Protein AF-A0A316DR31-F1 (afdb_monomer_lite)

Structure (mmCIF, N/CA/C/O backbone):
data_AF-A0A316DR31-F1
#
_entry.id   AF-A0A316DR31-F1
#
loop_
_atom_site.group_PDB
_atom_site.id
_atom_site.type_symbol
_atom_site.label_atom_id
_atom_site.label_alt_id
_atom_site.label_comp_id
_atom_site.label_asym_id
_atom_site.label_entity_id
_atom_site.label_seq_id
_atom_site.pdbx_PDB_ins_code
_atom_site.Cartn_x
_atom_site.Cartn_y
_atom_site.Cartn_z
_atom_site.occupancy
_atom_site.B_iso_or_equiv
_atom_site.auth_seq_id
_atom_site.auth_comp_id
_atom_site.auth_asym_id
_atom_site.auth_atom_id
_atom_site.pdbx_PDB_model_num
ATOM 1 N N . MET A 1 1 ? 18.736 9.310 11.723 1.00 41.53 1 MET A N 1
ATOM 2 C CA . MET A 1 1 ? 18.562 9.570 10.280 1.00 41.53 1 MET A CA 1
ATOM 3 C C . MET A 1 1 ? 18.571 8.224 9.590 1.00 41.53 1 MET A C 1
ATOM 5 O O . MET A 1 1 ? 19.600 7.569 9.623 1.00 41.53 1 MET A O 1
ATOM 9 N N . THR A 1 2 ? 17.433 7.753 9.085 1.00 51.12 2 THR A N 1
ATOM 10 C CA . THR A 1 2 ? 17.398 6.554 8.239 1.00 51.12 2 THR A CA 1
ATOM 11 C C . THR A 1 2 ? 18.052 6.907 6.911 1.00 51.12 2 THR A C 1
ATOM 13 O O . THR A 1 2 ? 17.588 7.800 6.207 1.00 51.12 2 THR A O 1
ATOM 16 N N . GLU A 1 3 ? 19.171 6.262 6.611 1.00 54.91 3 GLU A N 1
ATOM 17 C CA . GLU A 1 3 ? 19.869 6.420 5.342 1.00 54.91 3 GLU A CA 1
ATOM 18 C C . GLU A 1 3 ? 19.034 5.736 4.254 1.00 54.91 3 GLU A C 1
ATOM 20 O O . GLU A 1 3 ? 18.940 4.510 4.184 1.00 54.91 3 GLU A O 1
ATOM 25 N N . TYR A 1 4 ? 18.319 6.540 3.468 1.00 61.44 4 TYR A N 1
ATOM 26 C CA . TYR A 1 4 ? 17.550 6.042 2.336 1.00 61.44 4 TYR A CA 1
ATOM 27 C C . TYR A 1 4 ? 18.499 5.807 1.168 1.00 61.44 4 TYR A C 1
ATOM 29 O O . TYR A 1 4 ? 19.100 6.738 0.629 1.00 61.44 4 TYR A O 1
ATOM 37 N N . TRP A 1 5 ? 18.613 4.550 0.757 1.00 74.69 5 TRP A N 1
ATOM 38 C CA . TRP A 1 5 ? 19.383 4.181 -0.419 1.00 74.69 5 TRP A CA 1
ATOM 39 C C . TRP A 1 5 ? 18.539 4.493 -1.651 1.00 74.69 5 TRP A C 1
ATOM 41 O O . TRP A 1 5 ? 17.505 3.864 -1.881 1.00 74.69 5 TRP A O 1
ATOM 51 N N . LYS A 1 6 ? 18.961 5.465 -2.463 1.00 85.25 6 LYS A N 1
ATOM 52 C CA . LYS A 1 6 ? 18.296 5.730 -3.742 1.00 85.25 6 LYS A CA 1
ATOM 53 C C . LYS A 1 6 ? 18.582 4.586 -4.704 1.00 85.25 6 LYS A C 1
ATOM 55 O O . LYS A 1 6 ? 19.728 4.374 -5.104 1.00 85.25 6 LYS A O 1
ATOM 60 N N . LYS A 1 7 ? 17.534 3.870 -5.100 1.00 91.69 7 LYS A N 1
ATOM 61 C CA . LYS A 1 7 ? 17.601 2.833 -6.131 1.00 91.69 7 LYS A CA 1
ATOM 62 C C . LYS A 1 7 ? 16.992 3.344 -7.430 1.00 91.69 7 LYS A C 1
ATOM 64 O O . LYS A 1 7 ? 16.155 4.243 -7.436 1.00 91.69 7 LYS A O 1
ATOM 69 N N . GLN A 1 8 ? 17.465 2.795 -8.538 1.00 93.38 8 GLN A N 1
ATOM 70 C CA . GLN A 1 8 ? 17.044 3.108 -9.895 1.00 93.38 8 GLN A CA 1
ATOM 71 C C . GLN A 1 8 ? 16.274 1.931 -10.481 1.00 93.38 8 GLN A C 1
ATOM 73 O O . GLN A 1 8 ? 16.556 0.764 -10.190 1.00 93.38 8 GLN A O 1
ATOM 78 N N . TRP A 1 9 ? 15.339 2.242 -11.365 1.00 95.31 9 TRP A N 1
ATOM 79 C CA . TRP A 1 9 ? 14.642 1.262 -12.178 1.00 95.31 9 TRP A CA 1
ATOM 80 C C . TRP A 1 9 ? 14.614 1.695 -13.637 1.00 95.31 9 TRP A C 1
ATOM 82 O O . TRP A 1 9 ? 14.655 2.880 -13.976 1.00 95.31 9 TRP A O 1
ATOM 92 N N . VAL A 1 10 ? 14.529 0.692 -14.499 1.00 95.94 10 VAL A N 1
ATOM 93 C CA . VAL A 1 10 ? 14.375 0.826 -15.941 1.00 95.94 10 VAL A CA 1
ATOM 94 C C . VAL A 1 10 ? 13.238 -0.083 -16.370 1.00 95.94 10 VAL A C 1
ATOM 96 O O . VAL A 1 10 ? 13.186 -1.258 -15.998 1.00 95.94 10 VAL A O 1
ATOM 99 N N . LYS A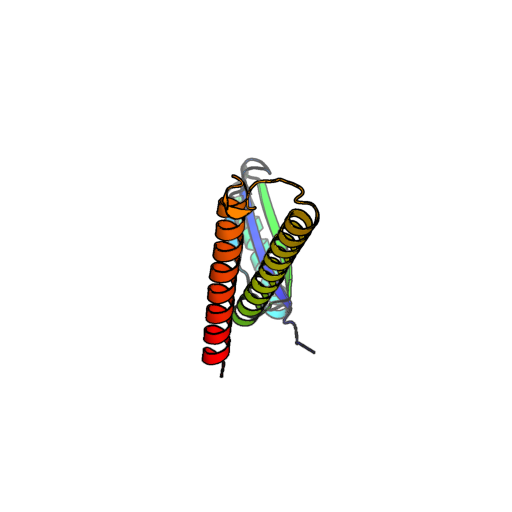 1 11 ? 12.332 0.458 -17.176 1.00 95.81 11 LYS A N 1
ATOM 100 C CA . LYS A 1 11 ? 11.198 -0.259 -17.740 1.00 95.81 11 LYS A CA 1
ATOM 101 C C . LYS A 1 11 ? 11.091 0.067 -19.221 1.00 95.81 11 LYS A C 1
ATOM 103 O O . LYS A 1 11 ? 11.050 1.234 -19.593 1.00 95.81 11 LYS A O 1
ATOM 108 N N . ILE A 1 12 ? 11.023 -0.968 -20.047 1.00 94.62 12 ILE A N 1
ATOM 109 C CA . ILE A 1 12 ? 10.751 -0.854 -21.477 1.00 94.62 12 ILE A CA 1
ATOM 110 C C . ILE A 1 12 ? 9.384 -1.467 -21.720 1.00 94.62 12 ILE A C 1
ATOM 112 O O . ILE A 1 12 ? 9.144 -2.623 -21.353 1.00 94.62 12 ILE A O 1
ATOM 116 N N . ARG A 1 13 ? 8.483 -0.686 -22.309 1.00 94.00 13 ARG A N 1
ATOM 117 C CA . ARG A 1 13 ? 7.151 -1.151 -22.692 1.00 94.00 13 ARG A CA 1
ATOM 118 C C . ARG A 1 13 ? 7.006 -1.112 -24.198 1.00 94.00 13 ARG A C 1
ATOM 120 O O . ARG A 1 13 ? 7.588 -0.252 -24.847 1.00 94.00 13 ARG A O 1
ATOM 127 N N . MET A 1 14 ? 6.220 -2.023 -24.740 1.00 91.88 14 MET A N 1
ATOM 128 C CA . MET A 1 14 ? 5.951 -2.104 -26.165 1.00 91.88 14 MET A CA 1
ATOM 129 C C . MET A 1 14 ? 4.465 -2.334 -26.380 1.00 91.88 14 MET A C 1
ATOM 131 O O . MET A 1 14 ? 3.877 -3.233 -25.790 1.00 91.88 14 MET A O 1
ATOM 135 N N . GLY A 1 15 ? 3.848 -1.529 -27.233 1.00 89.62 15 GLY A N 1
ATOM 136 C CA . GLY A 1 15 ? 2.436 -1.674 -27.568 1.00 89.62 15 GLY A CA 1
ATOM 137 C C . GLY A 1 15 ? 2.145 -1.152 -28.961 1.00 89.62 15 GLY A C 1
ATOM 138 O O . GLY A 1 15 ? 2.894 -0.344 -29.502 1.00 89.62 15 GLY A O 1
ATOM 139 N N . LYS A 1 16 ? 1.042 -1.602 -29.565 1.00 81.56 16 LYS A N 1
ATOM 140 C CA . LYS A 1 16 ? 0.556 -1.008 -30.825 1.00 81.56 16 LYS A CA 1
ATOM 141 C C . LYS A 1 16 ? -0.011 0.397 -30.601 1.00 81.56 16 LYS A C 1
ATOM 143 O O . LYS A 1 16 ? 0.148 1.256 -31.454 1.00 81.56 16 LYS A O 1
ATOM 148 N N . ASN A 1 17 ? -0.606 0.620 -29.426 1.00 74.50 17 ASN A N 1
ATOM 149 C CA . ASN A 1 17 ? -1.141 1.897 -28.957 1.00 74.50 17 ASN A CA 1
ATOM 150 C C . ASN A 1 17 ? -0.586 2.206 -27.556 1.00 74.50 17 ASN A C 1
ATOM 152 O O . ASN A 1 17 ? -0.261 1.281 -26.810 1.00 74.50 17 ASN A O 1
ATOM 156 N N . GLN A 1 18 ? -0.561 3.486 -27.164 1.00 65.81 18 GLN A N 1
ATOM 157 C CA . GLN A 1 18 ? -0.086 3.931 -25.840 1.00 65.81 18 GLN A CA 1
ATOM 158 C C . GLN A 1 18 ? -0.837 3.285 -24.654 1.00 65.81 18 GLN A C 1
ATOM 160 O O . GLN A 1 18 ? -0.294 3.204 -23.557 1.00 65.81 18 GLN A O 1
ATOM 165 N N . SER A 1 19 ? -2.070 2.807 -24.857 1.00 63.84 19 SER A N 1
ATOM 166 C CA . SER A 1 19 ? -2.936 2.270 -23.798 1.00 63.84 19 SER A CA 1
ATOM 167 C C . SER A 1 19 ? -2.765 0.774 -23.501 1.00 63.84 19 SER A C 1
ATOM 169 O O . SER A 1 19 ? -3.157 0.332 -22.425 1.00 63.84 19 SER A O 1
ATOM 171 N N . LEU A 1 20 ? -2.191 -0.012 -24.420 1.00 63.53 20 LEU A N 1
ATOM 172 C CA . LEU A 1 20 ? -2.046 -1.473 -24.300 1.00 63.53 20 LEU A CA 1
ATOM 173 C C . LEU A 1 20 ? -0.584 -1.880 -24.512 1.00 63.53 20 LEU A C 1
ATOM 175 O O . LEU A 1 20 ? -0.263 -2.675 -25.395 1.00 63.53 20 LEU A O 1
ATOM 179 N N . ALA A 1 21 ? 0.309 -1.261 -23.742 1.00 78.69 21 ALA A N 1
ATOM 180 C CA . ALA A 1 21 ? 1.736 -1.535 -23.805 1.00 78.69 21 ALA A CA 1
ATOM 181 C C . ALA A 1 21 ? 2.126 -2.639 -22.809 1.00 78.69 21 ALA A C 1
ATOM 183 O O . ALA A 1 21 ? 1.965 -2.493 -21.596 1.00 78.69 21 ALA A O 1
ATOM 184 N N . GLU A 1 22 ? 2.657 -3.739 -23.334 1.00 86.88 22 GLU A N 1
ATOM 185 C CA . GLU A 1 22 ? 3.220 -4.848 -22.571 1.00 86.88 22 GLU A CA 1
ATOM 186 C C . GLU A 1 22 ? 4.616 -4.489 -22.052 1.00 86.88 22 GLU A C 1
ATOM 188 O O . GLU A 1 22 ? 5.354 -3.725 -22.672 1.00 86.88 22 GLU A O 1
ATOM 193 N N . ILE A 1 23 ? 4.995 -5.024 -20.892 1.00 90.12 23 ILE A N 1
ATOM 194 C CA . ILE A 1 23 ? 6.317 -4.805 -20.303 1.00 90.12 23 ILE A CA 1
ATOM 195 C C . ILE A 1 23 ? 7.280 -5.836 -20.887 1.00 90.12 23 ILE A C 1
ATOM 197 O O . ILE A 1 23 ? 7.245 -6.997 -20.499 1.00 90.12 23 ILE A O 1
ATOM 201 N N . VAL A 1 24 ? 8.163 -5.402 -21.783 1.00 91.75 24 VAL A N 1
ATOM 202 C CA . VAL A 1 24 ? 9.121 -6.295 -22.459 1.00 91.75 24 VAL A CA 1
ATOM 203 C C . VAL A 1 24 ? 10.413 -6.438 -21.660 1.00 91.75 24 VAL A C 1
ATOM 205 O O . VAL A 1 24 ? 11.057 -7.483 -21.670 1.00 91.75 24 VAL A O 1
ATOM 208 N N . TYR A 1 25 ? 10.799 -5.387 -20.935 1.00 93.69 25 TYR A N 1
ATOM 209 C CA . TYR A 1 25 ? 11.962 -5.420 -20.058 1.00 93.69 25 TYR A CA 1
ATOM 210 C C . TYR A 1 25 ? 11.691 -4.631 -18.787 1.00 93.69 25 TYR A C 1
ATOM 212 O O . TYR A 1 25 ? 11.173 -3.512 -18.826 1.00 93.69 25 TYR A O 1
ATOM 220 N N . HIS A 1 26 ? 12.082 -5.195 -17.651 1.00 94.44 26 HIS A N 1
ATOM 221 C CA . HIS A 1 26 ? 12.013 -4.512 -16.373 1.00 94.44 26 HIS A CA 1
ATOM 222 C C . HIS A 1 26 ? 13.193 -4.919 -15.502 1.00 94.44 26 HIS A C 1
ATOM 224 O O . HIS A 1 26 ? 13.440 -6.105 -15.291 1.00 94.44 26 HIS A O 1
ATOM 230 N N . LYS A 1 27 ? 13.908 -3.920 -14.991 1.00 92.69 27 LYS A N 1
ATOM 231 C CA . LYS A 1 27 ? 14.957 -4.104 -13.996 1.00 92.69 27 LYS A CA 1
ATOM 232 C C . LYS A 1 27 ? 14.823 -3.031 -12.926 1.00 92.69 27 LYS A C 1
ATOM 234 O O . LYS A 1 27 ? 14.810 -1.843 -13.241 1.00 92.69 27 LYS A O 1
ATOM 239 N N . ASN A 1 28 ? 14.729 -3.456 -11.677 1.00 92.19 28 ASN A N 1
ATOM 240 C CA . ASN A 1 28 ? 14.579 -2.622 -10.489 1.00 92.19 28 ASN A CA 1
ATOM 241 C C . ASN A 1 28 ? 15.771 -2.804 -9.533 1.00 92.19 28 ASN A C 1
ATOM 243 O O . ASN A 1 28 ? 16.711 -3.539 -9.837 1.00 92.19 28 ASN A O 1
ATOM 247 N N . ASP A 1 29 ? 15.735 -2.085 -8.407 1.00 90.12 29 ASP A N 1
ATOM 248 C CA . ASP A 1 29 ? 16.703 -2.170 -7.303 1.00 90.12 29 ASP A CA 1
ATOM 249 C C . ASP A 1 29 ? 18.173 -1.946 -7.708 1.00 90.12 29 ASP A C 1
ATOM 251 O O . ASP A 1 29 ? 19.104 -2.377 -7.024 1.00 90.12 29 ASP A O 1
ATOM 255 N N . MET A 1 30 ? 18.411 -1.220 -8.804 1.00 93.25 30 MET A N 1
ATOM 256 C CA . MET A 1 30 ? 19.765 -0.899 -9.249 1.00 93.25 30 MET A CA 1
ATOM 257 C C . MET A 1 30 ? 20.355 0.246 -8.437 1.00 93.25 30 MET A C 1
ATOM 259 O O . MET A 1 30 ? 19.670 1.205 -8.089 1.00 93.25 30 MET A O 1
ATOM 263 N N . GLU A 1 31 ? 21.654 0.194 -8.184 1.00 92.12 31 GLU A N 1
ATOM 264 C CA . GLU A 1 31 ? 22.378 1.349 -7.659 1.00 92.12 31 GLU A CA 1
ATOM 265 C C . GLU A 1 31 ? 22.528 2.431 -8.725 1.00 92.12 31 GLU A C 1
ATOM 267 O O . GLU A 1 31 ? 22.566 2.146 -9.928 1.00 92.12 31 GLU A O 1
ATOM 272 N N . PHE A 1 32 ? 22.628 3.684 -8.283 1.00 89.69 32 PHE A N 1
ATOM 273 C CA . PHE A 1 32 ? 22.778 4.819 -9.189 1.00 89.69 32 PHE A CA 1
ATOM 274 C C . PHE A 1 32 ? 24.014 4.681 -10.085 1.00 89.69 32 PHE A C 1
ATOM 276 O O . PHE A 1 32 ? 23.910 4.862 -11.296 1.00 89.69 32 PHE A O 1
ATOM 283 N N . GLU A 1 33 ? 25.154 4.282 -9.519 1.00 91.62 33 GLU A N 1
ATOM 284 C CA . GLU A 1 33 ? 26.402 4.091 -10.266 1.00 91.62 33 GLU A CA 1
ATOM 285 C C . GLU A 1 33 ? 26.277 2.994 -11.326 1.00 91.62 33 GLU A C 1
ATOM 287 O O . GLU A 1 33 ? 26.729 3.153 -12.464 1.00 91.62 33 GLU A O 1
ATOM 292 N N . PHE A 1 34 ? 25.599 1.893 -10.980 1.00 93.50 34 PHE A N 1
ATOM 293 C CA . PHE A 1 34 ? 25.313 0.822 -11.925 1.00 93.50 34 PHE A CA 1
ATOM 294 C C . PHE A 1 34 ? 24.460 1.343 -13.083 1.00 93.50 34 PHE A C 1
ATOM 296 O O . PHE A 1 34 ? 24.814 1.140 -14.246 1.00 93.50 34 PHE A O 1
ATOM 303 N N . TYR A 1 35 ? 23.355 2.028 -12.779 1.00 94.38 35 TYR A N 1
ATOM 304 C CA . TYR A 1 35 ? 22.483 2.590 -13.805 1.00 94.38 35 TYR A CA 1
ATOM 305 C C . TYR A 1 35 ? 23.234 3.578 -14.698 1.00 94.38 35 TYR A C 1
ATOM 307 O O . TYR A 1 35 ? 23.140 3.478 -15.917 1.00 94.38 35 TYR A O 1
ATOM 315 N N . TRP A 1 36 ? 24.014 4.489 -14.116 1.00 92.94 36 TRP A N 1
ATOM 316 C CA . TRP A 1 36 ? 24.772 5.486 -14.864 1.00 92.94 36 TRP A CA 1
ATOM 317 C C . TRP A 1 36 ? 25.737 4.833 -15.861 1.00 92.94 36 TRP A C 1
ATOM 319 O O . TRP A 1 36 ? 25.667 5.112 -17.062 1.00 92.94 36 TRP A O 1
ATOM 329 N N . ARG A 1 37 ? 26.557 3.886 -15.383 1.00 95.88 37 ARG A N 1
ATOM 330 C CA . ARG A 1 37 ? 27.532 3.141 -16.197 1.00 95.88 37 ARG A CA 1
ATOM 331 C C . ARG A 1 37 ? 26.878 2.355 -17.337 1.00 95.88 37 ARG A C 1
ATOM 333 O O . ARG A 1 37 ? 27.447 2.268 -18.422 1.00 95.88 37 ARG A O 1
ATOM 340 N N . TRP A 1 38 ? 25.692 1.794 -17.105 1.00 96.06 38 TRP A N 1
ATOM 341 C CA . TRP A 1 38 ? 24.983 0.933 -18.061 1.00 96.06 38 TRP A CA 1
ATOM 342 C C . TRP A 1 38 ? 23.808 1.623 -18.768 1.00 96.06 38 TRP A C 1
ATOM 344 O O . TRP A 1 38 ? 23.058 0.980 -19.500 1.00 96.06 38 TRP A O 1
ATOM 354 N N . SER A 1 39 ? 23.647 2.936 -18.602 1.00 94.38 39 SER A N 1
ATOM 355 C CA . SER A 1 39 ? 22.523 3.697 -19.165 1.00 94.38 39 SER A CA 1
ATOM 356 C C . SER A 1 39 ? 22.441 3.576 -20.690 1.00 94.38 39 SER A C 1
ATOM 358 O O . SER A 1 39 ? 21.353 3.442 -21.252 1.00 94.38 39 SER A O 1
ATOM 360 N N . TRP A 1 40 ? 23.596 3.550 -21.362 1.00 96.25 40 TRP A N 1
ATOM 361 C CA . TRP A 1 40 ? 23.701 3.351 -22.807 1.00 96.25 40 TRP A CA 1
ATOM 362 C C . TRP A 1 40 ? 23.159 1.984 -23.249 1.00 96.25 40 TRP A C 1
ATOM 364 O O . TRP A 1 40 ? 22.492 1.899 -24.276 1.00 96.25 40 TRP A O 1
ATOM 374 N N . TYR A 1 41 ? 23.385 0.929 -22.460 1.00 96.94 41 TYR A N 1
ATOM 375 C CA . TYR A 1 41 ? 22.949 -0.429 -22.780 1.00 96.94 41 TYR A CA 1
ATOM 376 C C . TYR A 1 41 ? 21.424 -0.540 -22.744 1.00 96.94 41 TYR A C 1
ATOM 378 O O . TYR A 1 41 ? 20.817 -1.137 -23.631 1.00 96.94 41 TYR A O 1
ATOM 386 N N . PHE A 1 42 ? 20.780 0.102 -21.769 1.00 96.06 42 PHE A N 1
ATOM 387 C CA . PHE A 1 42 ? 19.320 0.117 -21.691 1.00 96.06 42 PHE A CA 1
ATOM 388 C C . PHE A 1 42 ? 18.675 0.903 -22.839 1.00 96.06 42 PHE A C 1
ATOM 390 O O . PHE A 1 42 ? 17.661 0.470 -23.387 1.00 96.06 42 PHE A O 1
ATOM 397 N N . LYS A 1 43 ? 19.292 2.018 -23.253 1.00 95.94 43 LYS A N 1
ATOM 398 C CA . LYS A 1 43 ? 18.874 2.762 -24.453 1.00 95.94 43 LYS A CA 1
ATOM 399 C C . LYS A 1 43 ? 19.052 1.927 -25.720 1.00 95.94 43 LYS A C 1
ATOM 401 O O . LYS A 1 43 ? 18.163 1.908 -26.565 1.00 95.94 43 LYS A O 1
ATOM 406 N N . TYR A 1 44 ? 20.168 1.206 -25.827 1.00 97.25 44 TYR A N 1
ATOM 407 C CA . TYR A 1 44 ? 20.417 0.270 -26.920 1.00 97.25 44 TYR A CA 1
ATOM 408 C C . TYR A 1 44 ? 19.348 -0.828 -26.981 1.00 97.25 44 TYR A C 1
ATOM 410 O O . TYR A 1 44 ? 18.809 -1.079 -28.054 1.00 97.25 44 TYR A O 1
ATOM 418 N N . LEU A 1 45 ? 18.980 -1.431 -25.845 1.00 96.00 45 LEU A N 1
ATOM 419 C CA . LEU A 1 45 ? 17.902 -2.424 -25.792 1.00 96.00 45 LEU A CA 1
ATOM 420 C C . LEU A 1 45 ? 16.569 -1.850 -26.281 1.00 96.00 45 LEU A C 1
ATOM 422 O O . LEU A 1 45 ? 15.907 -2.479 -27.102 1.00 96.00 45 LEU A O 1
ATOM 426 N N . ALA A 1 46 ? 16.189 -0.651 -25.830 1.00 95.19 46 ALA A N 1
ATOM 427 C CA . ALA A 1 46 ? 14.960 -0.002 -26.285 1.00 95.19 46 ALA A CA 1
ATOM 428 C C . ALA A 1 46 ? 14.976 0.260 -27.802 1.00 95.19 46 ALA A C 1
ATOM 430 O O . ALA A 1 46 ? 14.005 -0.044 -28.493 1.00 95.19 46 ALA A O 1
ATOM 431 N N . ALA A 1 47 ? 16.098 0.754 -28.334 1.00 96.12 47 ALA A N 1
ATOM 432 C CA . ALA A 1 47 ? 16.266 0.973 -29.768 1.00 96.12 47 ALA A CA 1
ATOM 433 C C . ALA A 1 47 ? 16.207 -0.340 -30.563 1.00 96.12 47 ALA A C 1
ATOM 435 O O . ALA A 1 47 ? 15.562 -0.400 -31.607 1.00 96.12 47 ALA A O 1
ATOM 436 N N . LYS A 1 48 ? 16.820 -1.412 -30.051 1.00 96.31 48 LYS A N 1
ATOM 437 C CA . LYS A 1 48 ? 16.753 -2.743 -30.657 1.00 96.31 48 LYS A CA 1
ATOM 438 C C . LYS A 1 48 ? 15.308 -3.238 -30.750 1.00 96.31 48 LYS A C 1
ATOM 440 O O . LYS A 1 48 ? 14.882 -3.628 -31.833 1.00 96.31 48 LYS A O 1
ATOM 445 N N . PHE A 1 49 ? 14.535 -3.136 -29.665 1.00 94.00 49 PHE A N 1
ATOM 446 C CA . PHE A 1 49 ? 13.114 -3.499 -29.685 1.00 94.00 49 PHE A CA 1
ATOM 447 C C . PHE A 1 49 ? 12.315 -2.675 -30.699 1.00 94.00 49 PHE A C 1
ATOM 449 O O . PHE A 1 49 ? 11.455 -3.228 -31.383 1.00 94.00 49 PHE A O 1
ATOM 456 N N . GLN A 1 50 ? 12.624 -1.383 -30.839 1.00 93.81 50 GLN A N 1
ATOM 457 C CA . GLN A 1 50 ? 11.972 -0.504 -31.812 1.00 93.81 50 GLN A CA 1
ATOM 458 C C . GLN A 1 50 ? 12.286 -0.900 -33.263 1.00 93.81 50 GLN A C 1
ATOM 460 O O . GLN A 1 50 ? 11.407 -0.816 -34.120 1.00 93.81 50 GLN A O 1
ATOM 465 N N . VAL A 1 51 ? 13.515 -1.346 -33.538 1.00 95.19 51 VAL A N 1
ATOM 466 C CA . VAL A 1 51 ? 13.942 -1.817 -34.866 1.00 95.19 51 VAL A CA 1
ATOM 467 C C . VAL A 1 51 ? 13.314 -3.168 -35.211 1.00 95.19 51 VAL A C 1
ATOM 469 O O . VAL A 1 51 ? 12.844 -3.351 -36.330 1.00 95.19 51 VAL A O 1
ATOM 472 N N . GLU A 1 52 ? 13.265 -4.100 -34.259 1.00 94.44 52 GLU A N 1
ATOM 473 C CA . GLU A 1 52 ? 12.637 -5.416 -34.450 1.00 94.44 52 GLU A CA 1
ATOM 474 C C . GLU A 1 52 ? 11.115 -5.308 -34.630 1.00 94.44 52 GLU A C 1
ATOM 476 O O . GLU A 1 52 ? 10.502 -6.124 -35.318 1.00 94.44 52 GLU A O 1
ATOM 481 N N . ASN A 1 53 ? 10.499 -4.275 -34.047 1.00 91.38 53 ASN A N 1
ATOM 482 C CA . ASN A 1 53 ? 9.053 -4.087 -34.022 1.00 91.38 53 ASN A CA 1
ATOM 483 C C . ASN A 1 53 ? 8.650 -2.701 -34.559 1.00 91.38 53 ASN A C 1
ATOM 485 O O . ASN A 1 53 ? 8.067 -1.904 -33.823 1.00 91.38 53 ASN A O 1
ATOM 489 N N . PRO A 1 54 ? 8.860 -2.407 -35.856 1.00 89.69 54 PRO A N 1
ATOM 490 C CA . PRO A 1 54 ? 8.706 -1.056 -36.409 1.00 89.69 54 PRO A CA 1
ATOM 491 C C . PRO A 1 54 ? 7.267 -0.516 -36.372 1.00 89.69 54 PRO A C 1
ATOM 493 O O . PRO A 1 54 ? 7.053 0.686 -36.478 1.00 89.69 54 PRO A O 1
ATOM 496 N N . ARG A 1 55 ? 6.266 -1.395 -36.232 1.00 89.62 55 ARG A N 1
ATOM 497 C CA . ARG A 1 55 ? 4.842 -1.025 -36.109 1.00 89.62 55 ARG A CA 1
ATOM 498 C C . ARG A 1 55 ? 4.383 -0.808 -34.665 1.00 89.62 55 ARG A C 1
ATOM 500 O O . ARG A 1 55 ? 3.216 -0.495 -34.452 1.00 89.62 55 ARG A O 1
ATOM 507 N N . HIS A 1 56 ? 5.256 -1.041 -33.690 1.00 88.81 56 HIS A N 1
ATOM 508 C CA . HIS A 1 56 ? 4.950 -0.879 -32.276 1.00 88.81 56 HIS A CA 1
ATOM 509 C C . HIS A 1 56 ? 5.635 0.378 -31.744 1.00 88.81 56 HIS A C 1
ATOM 511 O O . HIS A 1 56 ? 6.725 0.750 -32.181 1.00 88.81 56 HIS A O 1
ATOM 517 N N . PHE A 1 57 ? 4.983 1.026 -30.787 1.00 90.06 57 PHE A N 1
ATOM 518 C CA . PHE A 1 57 ? 5.567 2.096 -30.000 1.00 90.06 57 PHE A CA 1
ATOM 519 C C . PHE A 1 57 ? 6.339 1.485 -28.832 1.00 90.06 57 PHE A C 1
ATOM 521 O O . PHE A 1 57 ? 5.763 0.736 -28.035 1.00 90.06 57 PHE A O 1
ATOM 528 N N . VAL A 1 58 ? 7.631 1.801 -28.737 1.00 92.12 58 VAL A N 1
ATOM 529 C CA . VAL A 1 58 ? 8.478 1.399 -27.614 1.00 92.12 58 VAL A CA 1
ATOM 530 C C . VAL A 1 58 ? 8.664 2.580 -26.666 1.00 92.12 58 VAL A C 1
ATOM 532 O O . VAL A 1 58 ? 9.242 3.605 -27.020 1.00 92.12 58 VAL A O 1
ATOM 535 N N . GLU A 1 59 ? 8.188 2.425 -25.435 1.00 92.56 59 GLU A N 1
ATOM 536 C CA . GLU A 1 59 ? 8.364 3.394 -24.360 1.00 92.56 59 GLU A CA 1
ATOM 537 C C . GLU A 1 59 ? 9.569 2.999 -23.500 1.00 92.56 59 GLU A C 1
ATOM 539 O O . GLU A 1 59 ? 9.610 1.904 -22.932 1.00 92.56 59 GLU A O 1
ATOM 544 N N . PHE A 1 60 ? 10.535 3.907 -23.369 1.00 94.38 60 PHE A N 1
ATOM 545 C CA . PHE A 1 60 ? 11.654 3.781 -22.440 1.00 94.38 60 PHE A CA 1
ATOM 546 C C . PHE A 1 60 ? 11.414 4.675 -21.222 1.00 94.38 60 PHE A C 1
ATOM 548 O O . PHE A 1 60 ? 11.432 5.900 -21.334 1.00 94.38 60 PHE A O 1
ATOM 555 N N . SER A 1 61 ? 11.216 4.067 -20.055 1.00 94.25 61 SER A N 1
ATOM 556 C CA . SER A 1 61 ? 10.994 4.784 -18.799 1.00 94.25 61 SER A CA 1
ATOM 557 C C . SER A 1 61 ? 12.073 4.428 -17.783 1.00 94.25 61 SER A C 1
ATOM 559 O O . SER A 1 61 ? 12.409 3.258 -17.590 1.00 94.25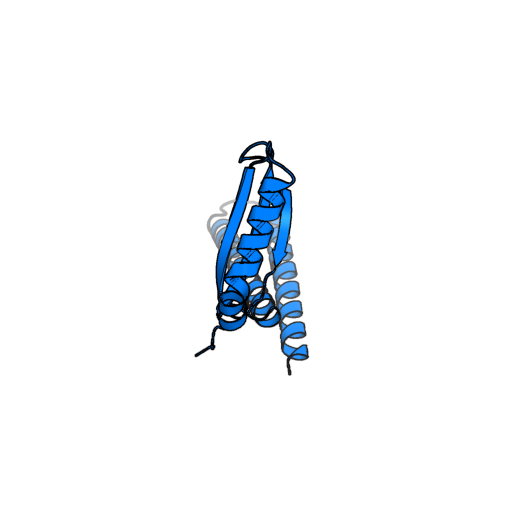 61 SER A O 1
ATOM 561 N N . THR A 1 62 ? 12.577 5.437 -17.081 1.00 94.44 62 THR A N 1
ATOM 562 C CA . THR A 1 62 ? 13.543 5.269 -15.991 1.00 94.44 62 THR A CA 1
ATOM 563 C C . THR A 1 62 ? 13.167 6.162 -14.830 1.00 94.44 62 THR A C 1
ATOM 565 O O . THR A 1 62 ? 12.630 7.249 -15.044 1.00 94.44 62 THR A O 1
ATOM 568 N N . GLY A 1 63 ? 13.507 5.759 -13.616 1.00 93.38 63 GLY A N 1
ATOM 569 C CA . GLY A 1 63 ? 13.294 6.603 -12.453 1.00 93.38 63 GLY A CA 1
ATOM 570 C C . GLY A 1 63 ? 14.041 6.110 -11.232 1.00 93.38 63 GLY A C 1
ATOM 571 O O . GLY A 1 63 ? 14.638 5.034 -11.232 1.00 93.38 63 GLY A O 1
ATOM 572 N N . SER A 1 64 ? 13.965 6.912 -10.177 1.00 92.19 64 SER A N 1
ATOM 573 C CA . SER A 1 64 ? 14.529 6.604 -8.873 1.00 92.19 64 SER A CA 1
ATOM 574 C C . SER A 1 64 ? 13.438 6.471 -7.819 1.00 92.19 64 SER A C 1
ATOM 576 O O . SER A 1 64 ? 12.356 7.043 -7.952 1.00 92.19 64 SER A O 1
ATOM 578 N N . TYR A 1 65 ? 13.715 5.701 -6.775 1.00 89.56 65 TYR A N 1
ATOM 579 C CA . TYR A 1 65 ? 12.911 5.669 -5.559 1.00 89.56 65 TYR A CA 1
ATOM 580 C C . TYR A 1 65 ? 13.810 5.478 -4.348 1.00 89.56 65 TYR A C 1
ATOM 582 O O . TYR A 1 65 ? 14.903 4.910 -4.436 1.00 89.56 65 TYR A O 1
ATOM 590 N N . ASP A 1 66 ? 13.320 5.951 -3.211 1.00 86.81 66 ASP A N 1
ATOM 591 C CA . ASP A 1 66 ? 13.934 5.679 -1.925 1.00 86.81 66 ASP A CA 1
ATOM 592 C C . ASP A 1 66 ? 13.619 4.230 -1.549 1.00 86.81 66 ASP A C 1
ATOM 594 O O . ASP A 1 66 ? 12.460 3.857 -1.337 1.00 86.81 66 ASP A O 1
ATOM 598 N N . TYR A 1 67 ? 14.649 3.386 -1.519 1.00 82.81 67 TYR A N 1
ATOM 599 C CA . TYR A 1 67 ? 14.485 1.997 -1.130 1.00 82.81 67 TYR A CA 1
ATOM 600 C C . TYR A 1 67 ? 14.298 1.917 0.378 1.00 82.81 67 TYR A C 1
ATOM 602 O O . TYR A 1 67 ? 15.180 2.274 1.162 1.00 82.81 67 TYR A O 1
ATOM 610 N N . VAL A 1 68 ? 13.135 1.416 0.773 1.00 80.12 68 VAL A N 1
ATOM 611 C CA . VAL A 1 68 ? 12.859 1.033 2.151 1.00 80.12 68 VAL A CA 1
ATOM 612 C C . VAL A 1 68 ? 12.920 -0.492 2.204 1.00 80.12 68 VAL A C 1
ATOM 614 O O . VAL A 1 68 ? 12.158 -1.125 1.469 1.00 80.12 68 VAL A O 1
ATOM 617 N N . PRO A 1 69 ? 13.786 -1.088 3.043 1.00 79.44 69 PRO A N 1
ATOM 618 C CA . PRO A 1 69 ? 13.811 -2.526 3.279 1.00 79.44 69 PRO A CA 1
ATOM 619 C C . PRO A 1 69 ? 12.407 -3.095 3.506 1.00 79.44 69 PRO A C 1
ATOM 621 O O . PRO A 1 69 ? 11.581 -2.484 4.189 1.00 79.44 69 PRO A O 1
ATOM 624 N N . ASP A 1 70 ? 12.126 -4.256 2.914 1.00 80.25 70 ASP A N 1
ATOM 625 C CA . ASP A 1 70 ? 10.780 -4.841 2.914 1.00 80.25 70 ASP A CA 1
ATOM 626 C C . ASP A 1 70 ? 10.252 -5.081 4.338 1.00 80.25 70 ASP A C 1
ATOM 628 O O . ASP A 1 70 ? 9.083 -4.842 4.624 1.00 80.25 70 ASP A O 1
ATOM 632 N N . ASN A 1 71 ? 11.124 -5.444 5.278 1.00 81.38 71 ASN A N 1
ATOM 633 C CA . ASN A 1 71 ? 10.756 -5.612 6.681 1.00 81.38 71 ASN A CA 1
ATOM 634 C C . ASN A 1 71 ? 10.284 -4.296 7.333 1.00 81.38 71 ASN A C 1
ATOM 636 O O . ASN A 1 71 ? 9.209 -4.258 7.931 1.00 81.38 71 ASN A O 1
ATOM 640 N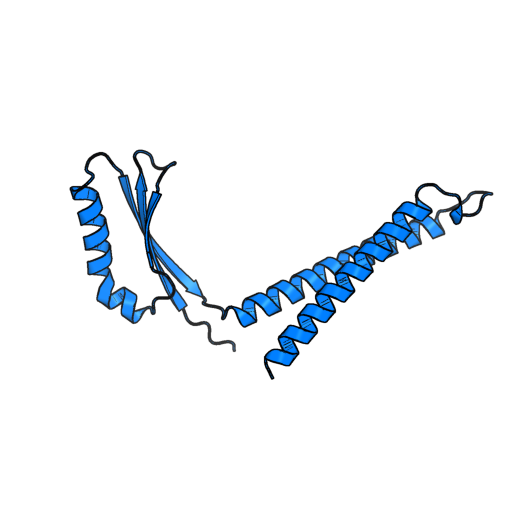 N . LEU A 1 72 ? 10.996 -3.185 7.113 1.00 80.75 72 LEU A N 1
ATOM 641 C CA . LEU A 1 72 ? 10.597 -1.852 7.580 1.00 80.75 72 LEU A CA 1
ATOM 642 C C . LEU A 1 72 ? 9.299 -1.370 6.915 1.00 80.75 72 LEU A C 1
ATOM 644 O O . LEU A 1 72 ? 8.475 -0.706 7.547 1.00 80.75 72 LEU A O 1
ATOM 648 N N . GLN A 1 73 ? 9.075 -1.717 5.644 1.00 83.69 73 GLN A N 1
ATOM 649 C CA . GLN A 1 73 ? 7.797 -1.431 4.990 1.00 83.69 73 GLN A CA 1
ATOM 650 C C . GLN A 1 73 ? 6.655 -2.244 5.599 1.00 83.69 73 GLN A C 1
ATOM 652 O O . GLN A 1 73 ? 5.577 -1.697 5.836 1.00 83.69 73 GLN A O 1
ATOM 657 N N . ARG A 1 74 ? 6.868 -3.538 5.851 1.00 85.44 74 ARG A N 1
ATOM 658 C CA . ARG A 1 74 ? 5.866 -4.434 6.444 1.00 85.44 74 ARG A CA 1
ATOM 659 C C . ARG A 1 74 ? 5.479 -3.984 7.848 1.00 85.44 74 ARG A C 1
ATOM 661 O O . ARG A 1 74 ? 4.285 -3.869 8.129 1.00 85.44 74 ARG A O 1
ATOM 668 N N . THR A 1 75 ? 6.456 -3.665 8.694 1.00 88.31 75 THR A N 1
ATOM 669 C CA . THR A 1 75 ? 6.211 -3.171 10.058 1.00 88.31 75 THR A CA 1
ATOM 670 C C . THR A 1 75 ? 5.463 -1.842 10.036 1.00 88.31 75 THR A C 1
ATOM 672 O O . THR A 1 75 ? 4.457 -1.696 10.734 1.00 88.31 75 THR A O 1
ATOM 675 N N . LYS A 1 76 ? 5.863 -0.901 9.167 1.00 89.12 76 LYS A N 1
ATOM 676 C CA . LYS A 1 76 ? 5.144 0.366 8.977 1.00 89.12 76 LYS A CA 1
ATOM 677 C C . LYS A 1 76 ? 3.698 0.145 8.525 1.00 89.12 76 LYS A C 1
ATOM 679 O O . LYS A 1 76 ? 2.784 0.665 9.156 1.00 89.12 76 LYS A O 1
ATOM 684 N N . ARG A 1 77 ? 3.469 -0.670 7.489 1.00 90.69 77 ARG A N 1
ATOM 685 C CA . ARG A 1 77 ? 2.117 -0.972 6.979 1.00 90.69 77 ARG A CA 1
ATOM 686 C C . ARG A 1 77 ? 1.227 -1.591 8.054 1.00 90.69 77 ARG A C 1
ATOM 688 O O . ARG A 1 77 ? 0.055 -1.239 8.148 1.00 90.69 77 ARG A O 1
ATOM 695 N N . LEU A 1 78 ? 1.759 -2.505 8.865 1.00 92.00 78 LEU A N 1
ATOM 696 C CA . LEU A 1 78 ? 1.006 -3.090 9.975 1.00 92.00 78 LEU A CA 1
ATOM 697 C C . LEU A 1 78 ? 0.681 -2.063 11.052 1.00 92.00 78 LEU A C 1
ATOM 699 O O . LEU A 1 78 ? -0.462 -2.000 11.497 1.00 92.00 78 LEU A O 1
ATOM 703 N N . LYS A 1 79 ? 1.641 -1.210 11.413 1.00 93.50 79 LYS A N 1
ATOM 704 C CA . LYS A 1 79 ? 1.413 -0.113 12.355 1.00 93.50 79 LYS A CA 1
ATOM 705 C C . LYS A 1 79 ? 0.313 0.832 11.864 1.00 93.50 79 LYS A C 1
ATOM 707 O O . LYS A 1 79 ? -0.595 1.151 12.628 1.00 93.50 79 LYS A O 1
ATOM 712 N N . ASP A 1 80 ? 0.336 1.207 10.588 1.00 93.88 80 ASP A N 1
ATOM 713 C CA . ASP A 1 80 ? -0.689 2.059 9.976 1.00 93.88 80 ASP A CA 1
ATOM 714 C C . ASP A 1 80 ? -2.072 1.379 10.000 1.00 93.88 80 ASP A C 1
ATOM 716 O O . ASP A 1 80 ? -3.076 2.011 10.340 1.00 93.88 80 ASP A O 1
ATOM 720 N N . ARG A 1 81 ? -2.136 0.064 9.733 1.00 94.38 81 ARG A N 1
ATOM 721 C CA . ARG A 1 81 ? -3.377 -0.725 9.853 1.00 94.38 81 ARG A CA 1
ATOM 722 C C . ARG A 1 81 ? -3.905 -0.767 11.286 1.00 94.38 81 ARG A C 1
ATOM 724 O O . ARG A 1 81 ? -5.115 -0.643 11.471 1.00 94.38 81 ARG A O 1
ATOM 731 N N . ILE A 1 82 ? -3.032 -0.918 12.284 1.00 95.44 82 ILE A N 1
ATOM 732 C CA . ILE A 1 82 ? -3.410 -0.893 13.706 1.00 95.44 82 ILE A CA 1
ATOM 733 C C . ILE A 1 82 ? -3.992 0.474 14.071 1.00 95.44 82 ILE A C 1
ATOM 735 O O . ILE A 1 82 ? -5.054 0.536 14.685 1.00 95.44 82 ILE A O 1
ATOM 739 N N . ILE A 1 83 ? -3.344 1.570 13.665 1.00 95.94 83 ILE A N 1
ATOM 740 C CA . ILE A 1 83 ? -3.826 2.937 13.924 1.00 95.94 83 ILE A CA 1
ATOM 741 C C . ILE A 1 83 ? -5.209 3.145 13.299 1.00 95.94 83 ILE A C 1
ATOM 743 O O . ILE A 1 83 ? -6.134 3.588 13.982 1.00 95.94 83 ILE A O 1
ATOM 747 N N . ALA A 1 84 ? -5.377 2.773 12.028 1.00 95.44 84 ALA A N 1
ATOM 748 C CA . ALA A 1 84 ? -6.660 2.877 11.341 1.00 95.44 84 ALA A CA 1
ATOM 749 C C . ALA A 1 84 ? -7.748 2.043 12.038 1.00 95.44 84 ALA A C 1
ATOM 751 O O . ALA A 1 84 ? -8.876 2.504 12.215 1.00 95.44 84 ALA A O 1
ATOM 752 N N . ARG A 1 85 ? -7.412 0.827 12.489 1.00 95.94 85 ARG A N 1
ATOM 753 C CA . ARG A 1 85 ? -8.359 -0.037 13.200 1.00 95.94 85 ARG A CA 1
ATOM 754 C C . ARG A 1 85 ? -8.742 0.531 14.567 1.00 95.94 85 ARG A C 1
ATOM 756 O O . ARG A 1 85 ? -9.927 0.547 14.888 1.00 95.94 85 ARG A O 1
ATOM 763 N N . LYS A 1 86 ? -7.779 1.071 15.322 1.00 95.62 86 LYS A N 1
ATOM 764 C CA . LYS A 1 86 ? -8.014 1.795 16.585 1.00 95.62 86 LYS A CA 1
ATOM 765 C C . LYS A 1 86 ? -8.961 2.973 16.387 1.00 95.62 86 LYS A C 1
ATOM 767 O O . LYS A 1 86 ? -9.892 3.137 17.168 1.00 95.62 86 LYS A O 1
ATOM 772 N N . ALA A 1 87 ? -8.776 3.747 15.319 1.00 95.81 87 ALA A N 1
ATOM 773 C CA . ALA A 1 87 ? -9.672 4.852 14.991 1.00 95.81 87 ALA A CA 1
ATOM 774 C C . ALA A 1 87 ? -11.117 4.374 14.753 1.00 95.81 87 ALA A C 1
ATOM 776 O O . ALA A 1 87 ? -12.049 4.970 15.291 1.00 95.81 87 ALA A O 1
ATOM 777 N N . LEU A 1 88 ? -11.306 3.265 14.026 1.00 95.00 88 LEU A N 1
ATOM 778 C CA . LEU A 1 88 ? -12.631 2.672 13.800 1.00 95.00 88 LEU A CA 1
ATOM 779 C C . LEU A 1 88 ? -13.281 2.153 15.089 1.00 95.00 88 LEU A C 1
ATOM 781 O O . LEU A 1 88 ? -14.481 2.347 15.279 1.00 95.00 88 LEU A O 1
ATOM 785 N N . VAL A 1 89 ? -12.510 1.518 15.978 1.00 94.81 89 VAL A N 1
ATOM 786 C CA . VAL A 1 89 ? -12.996 1.083 17.300 1.00 94.81 89 VAL A CA 1
ATOM 787 C C . VAL A 1 89 ? -13.470 2.287 18.110 1.00 94.81 89 VAL A C 1
ATOM 789 O O . VAL A 1 89 ? -14.591 2.287 18.616 1.00 94.81 89 VAL A O 1
ATOM 792 N N . THR A 1 90 ? -12.660 3.345 18.182 1.00 95.94 90 THR A N 1
ATOM 793 C CA . THR A 1 90 ? -13.019 4.580 18.889 1.00 95.94 90 THR A CA 1
ATOM 794 C C . THR A 1 90 ? -14.269 5.224 18.296 1.00 95.94 90 THR A C 1
ATOM 796 O O . THR A 1 90 ? -15.170 5.603 19.039 1.00 95.94 90 THR A O 1
ATOM 799 N N . GLN A 1 91 ? -14.375 5.303 16.968 1.00 95.06 91 GLN A N 1
ATOM 800 C CA . GLN A 1 91 ? -15.557 5.840 16.297 1.00 95.06 91 GLN A CA 1
ATOM 801 C C . GLN A 1 91 ? -16.818 5.034 16.638 1.00 95.06 91 GLN A C 1
ATOM 803 O O . GLN A 1 91 ? -17.832 5.624 17.008 1.00 95.06 91 GLN A O 1
ATOM 808 N N .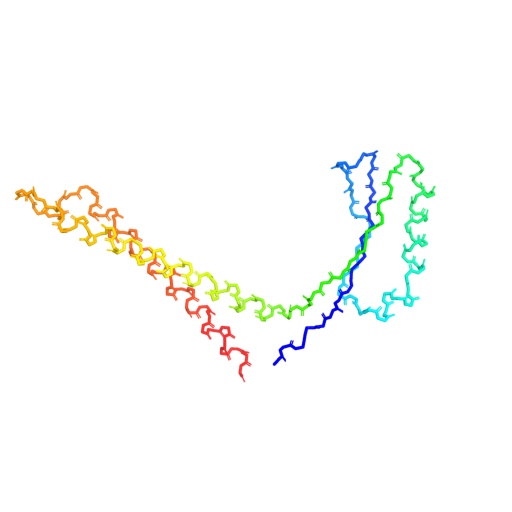 ALA A 1 92 ? -16.751 3.702 16.556 1.00 93.25 92 ALA A N 1
ATOM 809 C CA . ALA A 1 92 ? -17.874 2.825 16.879 1.00 93.25 92 ALA A CA 1
ATOM 810 C C . ALA A 1 92 ? -18.289 2.945 18.355 1.00 93.25 92 ALA A C 1
ATOM 812 O O . ALA A 1 92 ? -19.479 3.024 18.655 1.00 93.25 92 ALA A O 1
ATOM 813 N N . ASN A 1 93 ? -17.321 3.028 19.271 1.00 94.38 93 ASN A N 1
ATOM 814 C CA . ASN A 1 93 ? -17.581 3.228 20.697 1.00 94.38 93 ASN A CA 1
ATOM 815 C C . ASN A 1 93 ? -18.208 4.595 20.985 1.00 94.38 93 ASN A C 1
ATOM 817 O O . ASN A 1 93 ? -19.138 4.681 21.784 1.00 94.38 93 ASN A O 1
ATOM 821 N N . ASN A 1 94 ? -17.750 5.658 20.322 1.00 94.38 94 ASN A N 1
ATOM 822 C CA . ASN A 1 94 ? -18.321 6.994 20.486 1.00 94.38 94 ASN A CA 1
ATOM 823 C C . ASN A 1 94 ? -19.772 7.037 19.995 1.00 94.38 94 ASN A C 1
ATOM 825 O O . ASN A 1 94 ? -20.645 7.491 20.731 1.00 94.38 94 ASN A O 1
ATOM 829 N N . GLN A 1 95 ? -20.040 6.488 18.806 1.00 91.12 95 GLN A N 1
ATOM 830 C CA . GLN A 1 95 ? -21.398 6.361 18.263 1.00 91.12 95 GLN A CA 1
ATOM 831 C C . GLN A 1 95 ? -22.302 5.541 19.187 1.00 91.12 95 GLN A C 1
ATOM 833 O O . GLN A 1 95 ? -23.454 5.902 19.420 1.00 91.12 95 GLN A O 1
ATOM 838 N N . TRP A 1 96 ? -21.774 4.448 19.742 1.00 91.62 96 TRP A N 1
ATOM 839 C CA . TRP A 1 96 ? -22.505 3.621 20.692 1.00 91.62 96 TRP A CA 1
ATOM 840 C C . TRP A 1 96 ? -22.823 4.372 21.987 1.00 91.62 96 TRP A C 1
ATOM 842 O O . TRP A 1 96 ? -23.960 4.358 22.448 1.00 91.62 96 TRP A O 1
ATOM 852 N N . THR A 1 97 ? -21.843 5.084 22.538 1.00 92.44 97 THR A N 1
ATOM 853 C CA . THR A 1 97 ? -22.001 5.877 23.764 1.00 92.44 97 THR A CA 1
ATOM 854 C C . THR A 1 97 ? -23.017 7.004 23.573 1.00 92.44 97 THR A C 1
ATOM 856 O O . THR A 1 97 ? -23.826 7.273 24.456 1.00 92.44 97 THR A O 1
ATOM 859 N N . GLU A 1 98 ? -23.000 7.667 22.418 1.00 92.31 98 GLU A N 1
ATOM 860 C CA . GLU A 1 98 ? -23.980 8.693 22.062 1.00 92.31 98 GLU A CA 1
ATOM 861 C C . GLU A 1 98 ? -25.389 8.106 21.921 1.00 92.31 98 GLU A C 1
ATOM 863 O O . GLU A 1 98 ? -26.341 8.646 22.483 1.00 92.31 98 GLU A O 1
ATOM 868 N N . PHE A 1 99 ? -25.521 6.958 21.250 1.00 89.69 99 PHE A N 1
ATOM 869 C CA . PHE A 1 99 ? -26.791 6.243 21.157 1.00 89.69 99 PHE A CA 1
ATOM 870 C C . PHE A 1 99 ? -27.333 5.863 22.540 1.00 89.69 99 PHE A C 1
ATOM 872 O O . PHE A 1 99 ? -28.505 6.100 22.812 1.00 89.69 99 PHE A O 1
ATOM 879 N N . GLN A 1 100 ? -26.482 5.345 23.433 1.00 89.50 100 GLN A N 1
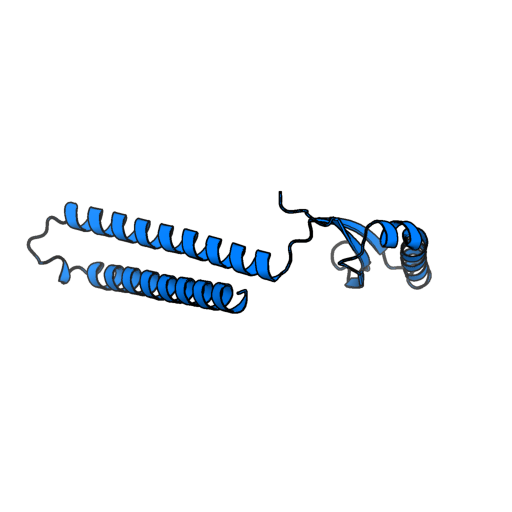ATOM 880 C CA . GLN A 1 100 ? -26.856 5.020 24.812 1.00 89.50 100 GLN A CA 1
ATOM 881 C C . GLN A 1 100 ? -27.345 6.248 25.589 1.00 89.50 100 GLN A C 1
ATOM 883 O O . GLN A 1 100 ? -28.337 6.153 26.304 1.00 89.50 100 GLN A O 1
ATOM 888 N N . LYS A 1 101 ? -26.676 7.398 25.439 1.00 90.88 101 LYS A N 1
ATOM 889 C CA . LYS A 1 101 ? -27.064 8.653 26.105 1.00 90.88 101 LYS A CA 1
ATOM 890 C C . LYS A 1 101 ? -28.402 9.198 25.609 1.00 90.88 101 LYS A C 1
ATOM 892 O O . LYS A 1 101 ? -29.173 9.720 26.403 1.00 90.88 101 LYS A O 1
ATOM 897 N N . ASN A 1 102 ? -28.669 9.073 24.312 1.00 90.75 102 ASN A N 1
ATOM 898 C CA . ASN A 1 102 ? -29.881 9.593 23.676 1.00 90.75 102 ASN A CA 1
ATOM 899 C C . ASN A 1 102 ? -31.054 8.597 23.700 1.00 90.75 102 ASN A C 1
ATOM 901 O O . ASN A 1 102 ? -32.133 8.899 23.187 1.00 90.75 102 ASN A O 1
ATOM 905 N N . TYR A 1 103 ? -30.860 7.402 24.260 1.00 89.06 103 TYR A N 1
ATOM 906 C CA . TYR A 1 103 ? -31.884 6.369 24.292 1.00 89.06 103 TYR A CA 1
ATOM 907 C C . TYR A 1 103 ? -32.947 6.688 25.350 1.00 89.06 103 TYR A C 1
ATOM 909 O O . TYR A 1 103 ? -32.736 6.500 26.545 1.00 89.06 103 TYR A O 1
ATOM 917 N N . ASN A 1 104 ? -34.108 7.157 24.894 1.00 86.31 104 ASN A N 1
ATOM 918 C CA . ASN A 1 104 ? -35.249 7.508 25.737 1.00 86.31 104 ASN A CA 1
ATOM 919 C C . ASN A 1 104 ? -36.470 6.648 25.373 1.00 86.31 104 ASN A C 1
ATOM 921 O O . ASN A 1 104 ? -37.421 7.118 24.751 1.00 86.31 104 ASN A O 1
ATOM 925 N N . SER A 1 105 ? -36.400 5.357 25.688 1.00 87.38 105 SER A N 1
ATOM 926 C CA . SER A 1 105 ? -37.485 4.397 25.472 1.00 87.38 105 SER A CA 1
ATOM 927 C C . SER A 1 105 ? -37.813 3.682 26.776 1.00 87.38 105 SER A C 1
ATOM 929 O O . SER A 1 105 ? -36.939 3.473 27.616 1.00 87.38 105 SER A O 1
ATOM 931 N N . LEU A 1 106 ? -39.076 3.281 26.917 1.00 86.62 106 LEU A N 1
ATOM 932 C CA . LEU A 1 106 ? -39.565 2.499 28.055 1.00 86.62 106 LEU A CA 1
ATOM 933 C C . LEU A 1 106 ? -39.026 1.059 28.054 1.00 86.62 106 LEU A C 1
ATOM 935 O O . LEU A 1 106 ? -39.045 0.399 29.090 1.00 86.62 106 LEU A O 1
ATOM 939 N N . PHE A 1 107 ? -38.546 0.577 26.905 1.00 87.69 107 PHE A N 1
ATOM 940 C CA . PHE A 1 107 ? -37.991 -0.767 26.753 1.00 87.69 107 PHE A CA 1
ATOM 941 C C . PHE A 1 107 ? -36.474 -0.776 26.963 1.00 87.69 107 PHE A C 1
ATOM 943 O O . PHE A 1 107 ? -35.806 0.173 26.540 1.00 87.69 107 PHE A O 1
ATOM 950 N N . PRO A 1 108 ? -35.894 -1.846 27.533 1.00 87.62 108 PRO A N 1
ATOM 951 C CA . PRO A 1 108 ? -34.448 -1.986 27.671 1.00 87.62 108 PRO A CA 1
ATOM 952 C C . PRO A 1 108 ? -33.710 -1.825 26.336 1.00 87.62 108 PRO A C 1
ATOM 954 O O . PRO A 1 108 ? -34.136 -2.334 25.301 1.00 87.62 108 PRO A O 1
ATOM 957 N N . ILE A 1 109 ? -32.546 -1.169 26.355 1.00 85.50 109 ILE A N 1
ATOM 958 C CA . ILE A 1 109 ? -31.744 -0.933 25.141 1.00 85.50 109 ILE A CA 1
ATOM 959 C C . ILE A 1 109 ? -31.286 -2.233 24.459 1.00 85.50 109 ILE A C 1
ATOM 961 O O . ILE A 1 109 ? -30.990 -2.230 23.268 1.00 85.50 109 ILE A O 1
ATOM 965 N N . THR A 1 110 ? -31.245 -3.343 25.202 1.00 86.12 110 THR A N 1
ATOM 966 C CA . THR A 1 110 ? -30.895 -4.685 24.714 1.00 86.12 110 THR A CA 1
ATOM 967 C C . THR A 1 110 ? -31.884 -5.230 23.691 1.00 86.12 110 THR A C 1
ATOM 969 O O . THR A 1 110 ? -31.496 -6.037 22.855 1.00 86.12 110 THR A O 1
ATOM 972 N N . GLU A 1 111 ? -33.140 -4.785 23.734 1.00 86.44 111 GLU A N 1
ATOM 973 C CA . GLU A 1 111 ? -34.196 -5.221 22.810 1.00 86.44 111 GLU A CA 1
ATOM 974 C C . GLU A 1 111 ? -34.202 -4.406 21.509 1.00 86.44 111 GLU A C 1
ATOM 976 O O . GLU A 1 111 ? -34.903 -4.733 20.552 1.00 86.44 111 GLU A O 1
ATOM 981 N N . HIS A 1 112 ? -33.404 -3.338 21.439 1.00 87.31 112 HIS A N 1
ATOM 982 C CA . HIS A 1 112 ? -33.350 -2.490 20.262 1.00 87.31 112 HIS A CA 1
ATOM 983 C C . HIS A 1 112 ? -32.637 -3.212 19.097 1.00 87.31 112 HIS A C 1
ATOM 985 O O . HIS A 1 112 ? -31.503 -3.663 19.271 1.00 87.31 112 HIS A O 1
ATOM 991 N N . PRO A 1 113 ? -33.185 -3.230 17.864 1.00 85.12 113 PRO A N 1
ATOM 992 C CA . PRO A 1 113 ? -32.599 -3.968 16.732 1.00 85.12 113 PRO A CA 1
ATOM 993 C C . PRO A 1 113 ? -31.142 -3.600 16.409 1.00 85.12 113 PRO A C 1
ATOM 995 O O . PRO A 1 113 ? -30.360 -4.422 15.936 1.00 85.12 113 P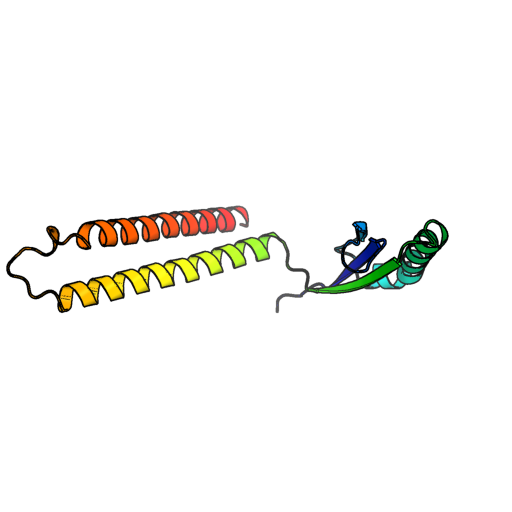RO A O 1
ATOM 998 N N . LYS A 1 114 ? -30.748 -2.346 16.673 1.00 85.50 114 LYS A N 1
ATOM 999 C CA . LYS A 1 114 ? -29.366 -1.880 16.455 1.00 85.50 114 LYS A CA 1
ATOM 1000 C C . LYS A 1 114 ? -28.388 -2.303 17.559 1.00 85.50 114 LYS A C 1
ATOM 1002 O O . LYS A 1 114 ? -27.184 -2.200 17.333 1.00 85.50 114 LYS A O 1
ATOM 1007 N N . TYR A 1 115 ? -28.864 -2.752 18.723 1.00 87.19 115 TYR A N 1
ATOM 1008 C CA . TYR A 1 115 ? -28.014 -3.136 19.855 1.00 87.19 115 TYR A CA 1
ATOM 1009 C C . TYR A 1 115 ? -27.108 -4.306 19.473 1.00 87.19 115 TYR A C 1
ATOM 1011 O O . TYR A 1 115 ? -25.884 -4.173 19.469 1.00 87.19 115 TYR A O 1
ATOM 1019 N N . GLU A 1 116 ? -27.705 -5.424 19.059 1.00 88.25 116 GLU A N 1
ATOM 1020 C CA . GLU A 1 116 ? -26.962 -6.642 18.737 1.00 88.25 116 GLU A CA 1
ATOM 1021 C C . GLU A 1 116 ? -25.987 -6.415 17.575 1.00 88.25 116 GLU A C 1
ATOM 1023 O O . GLU A 1 116 ? -24.815 -6.792 17.655 1.00 88.25 116 GLU A O 1
ATOM 1028 N N . ALA A 1 117 ? -26.437 -5.715 16.529 1.00 88.62 117 ALA A N 1
ATOM 1029 C CA . ALA A 1 117 ? -25.606 -5.378 15.378 1.00 88.62 117 ALA A CA 1
ATOM 1030 C C . ALA A 1 117 ? -24.382 -4.531 15.770 1.00 88.62 117 ALA A C 1
ATOM 1032 O O . ALA A 1 117 ? -23.268 -4.806 15.316 1.00 88.62 117 ALA A O 1
ATOM 1033 N N . THR A 1 118 ? -24.562 -3.534 16.643 1.00 88.88 118 THR A N 1
ATOM 1034 C CA . THR A 1 118 ? -23.472 -2.642 17.069 1.00 88.88 118 THR A CA 1
ATOM 1035 C C . THR A 1 118 ? -22.490 -3.361 17.988 1.00 88.88 118 THR A C 1
ATOM 1037 O O . THR A 1 118 ? -21.281 -3.281 17.775 1.00 88.88 118 THR A O 1
ATOM 1040 N N . VAL A 1 119 ? -22.987 -4.142 18.953 1.00 90.81 119 VAL A N 1
ATOM 1041 C CA . VAL A 1 119 ? -22.141 -4.954 19.842 1.00 90.81 119 VAL A CA 1
ATOM 1042 C C . VAL A 1 119 ? -21.336 -5.975 19.040 1.00 90.81 119 VAL A C 1
ATOM 1044 O O . VAL A 1 119 ? -20.127 -6.108 19.242 1.00 90.81 119 VAL A O 1
ATOM 1047 N N . LYS A 1 120 ? -21.969 -6.663 18.082 1.00 93.06 120 LYS A N 1
ATOM 1048 C CA . LYS A 1 120 ? -21.284 -7.590 17.174 1.00 93.06 120 LYS A CA 1
ATOM 1049 C C . LYS A 1 120 ? -20.203 -6.877 16.366 1.00 93.06 120 LYS A C 1
ATOM 1051 O O . LYS A 1 120 ? -19.090 -7.391 16.263 1.00 93.06 120 LYS A O 1
ATOM 1056 N N . ARG A 1 121 ? -20.493 -5.683 15.840 1.00 93.06 121 ARG A N 1
ATOM 1057 C CA . ARG A 1 121 ? -19.528 -4.889 15.070 1.00 93.06 121 ARG A CA 1
ATOM 1058 C C . ARG A 1 121 ? -18.322 -4.466 15.909 1.00 93.06 121 ARG A C 1
ATOM 1060 O O . ARG A 1 121 ? -17.196 -4.612 15.442 1.00 93.06 121 ARG A O 1
ATOM 1067 N N . ILE A 1 122 ? -18.542 -3.983 17.131 1.00 93.44 122 ILE A N 1
ATOM 1068 C CA . ILE A 1 122 ? -17.463 -3.597 18.054 1.00 93.44 122 ILE A CA 1
ATOM 1069 C C . ILE A 1 122 ? -16.597 -4.815 18.396 1.00 93.44 122 ILE A C 1
ATOM 1071 O O . ILE A 1 122 ? -15.374 -4.738 18.311 1.00 93.44 122 ILE A O 1
ATOM 1075 N N . ARG A 1 123 ? -17.215 -5.966 18.699 1.00 94.81 123 ARG A N 1
ATOM 1076 C CA . ARG A 1 123 ? -16.485 -7.219 18.963 1.00 94.81 123 ARG A CA 1
ATOM 1077 C C . ARG A 1 123 ? -15.614 -7.643 17.782 1.00 94.81 123 ARG A C 1
ATOM 1079 O O . ARG A 1 123 ? -14.460 -7.993 17.989 1.00 94.81 123 ARG A O 1
ATOM 1086 N N . GLN A 1 124 ? -16.143 -7.582 16.560 1.00 95.56 124 GLN A N 1
ATOM 1087 C CA . GLN A 1 124 ? -15.376 -7.891 15.349 1.00 95.56 124 GLN A CA 1
ATOM 1088 C C . GLN A 1 124 ? -14.181 -6.951 15.176 1.00 95.56 124 GLN A C 1
ATOM 1090 O O . GLN A 1 124 ? -13.072 -7.410 14.931 1.00 95.56 124 GLN A O 1
ATOM 1095 N N . LEU A 1 125 ? -14.391 -5.643 15.344 1.00 94.12 125 LEU A N 1
ATOM 1096 C CA . LEU A 1 125 ? -13.318 -4.657 15.218 1.00 94.12 125 LEU A CA 1
ATOM 1097 C C . LEU A 1 125 ? -12.210 -4.857 16.259 1.00 94.12 125 LEU A C 1
ATOM 1099 O O . LEU A 1 125 ? -11.041 -4.705 15.913 1.00 94.12 125 LEU A O 1
ATOM 1103 N N . ASN A 1 126 ? -12.567 -5.219 17.493 1.00 94.75 126 ASN A N 1
ATOM 1104 C CA . ASN A 1 126 ? -11.597 -5.535 18.541 1.00 94.75 126 ASN A CA 1
ATOM 1105 C C . ASN A 1 126 ? -10.830 -6.827 18.233 1.00 94.75 126 ASN A C 1
ATOM 1107 O O . ASN A 1 126 ? -9.609 -6.827 18.308 1.00 94.75 126 ASN A O 1
ATOM 1111 N N . ALA A 1 127 ? -11.511 -7.891 17.797 1.00 95.69 127 ALA A N 1
ATOM 1112 C CA . ALA A 1 127 ? -10.845 -9.140 17.422 1.00 95.69 127 ALA A CA 1
ATOM 1113 C C . ALA A 1 127 ? -9.852 -8.946 16.259 1.00 95.69 127 ALA A C 1
ATOM 1115 O O . ALA A 1 127 ? -8.739 -9.462 16.291 1.00 95.69 127 ALA A O 1
ATOM 1116 N N . GLU A 1 128 ? -10.233 -8.161 15.245 1.00 94.62 128 GLU A N 1
ATOM 1117 C CA . GLU A 1 128 ? -9.339 -7.797 14.139 1.00 94.62 128 GLU A CA 1
ATOM 1118 C C . GLU A 1 128 ? -8.143 -6.952 14.608 1.00 94.62 128 GLU A C 1
ATOM 1120 O O . GLU A 1 128 ? -7.049 -7.065 14.057 1.00 94.62 128 GLU A O 1
ATOM 1125 N N . LEU A 1 129 ? -8.341 -6.077 15.596 1.00 94.88 129 LEU A N 1
ATOM 1126 C CA . LEU A 1 129 ? -7.267 -5.276 16.180 1.00 94.88 129 LEU A CA 1
ATOM 1127 C C . LEU A 1 129 ? -6.277 -6.161 16.939 1.00 94.88 129 LEU A C 1
ATOM 1129 O O . LEU A 1 129 ? -5.074 -6.019 16.725 1.00 94.88 129 LEU A O 1
ATOM 1133 N N . ASP A 1 130 ? -6.771 -7.084 17.762 1.00 96.06 130 ASP A N 1
ATOM 1134 C CA . ASP A 1 130 ? -5.942 -8.008 18.538 1.00 96.06 130 ASP A CA 1
ATOM 1135 C C . ASP A 1 130 ? -5.084 -8.893 17.622 1.00 96.06 130 ASP A C 1
ATOM 1137 O O . ASP A 1 130 ? -3.890 -9.071 17.864 1.00 96.06 130 ASP A O 1
ATOM 1141 N N . ASP A 1 131 ? -5.657 -9.397 16.524 1.00 95.62 131 ASP A N 1
ATOM 1142 C CA . ASP A 1 131 ? -4.920 -10.156 15.506 1.00 95.62 131 ASP A CA 1
ATOM 1143 C C . ASP A 1 131 ? -3.784 -9.323 14.883 1.00 95.62 131 ASP A C 1
ATOM 1145 O O . ASP A 1 131 ? -2.636 -9.769 14.815 1.00 95.62 131 ASP A O 1
ATOM 1149 N N . LEU A 1 132 ? -4.059 -8.069 14.508 1.00 94.00 132 LEU A N 1
ATOM 1150 C CA . LEU A 1 132 ? -3.034 -7.167 13.972 1.00 94.00 132 LEU A CA 1
ATOM 1151 C C . LEU A 1 132 ? -1.926 -6.864 14.991 1.00 94.00 132 LEU A C 1
ATOM 1153 O O . LEU A 1 132 ? -0.752 -6.808 14.620 1.00 94.00 132 LEU A O 1
ATOM 1157 N N . GLU A 1 133 ? -2.273 -6.670 16.264 1.00 94.25 133 GLU A N 1
ATOM 1158 C CA . GLU A 1 133 ? -1.289 -6.446 17.325 1.00 94.25 133 GLU A CA 1
ATOM 1159 C C . GLU A 1 133 ? -0.431 -7.690 17.583 1.00 94.25 133 GLU A C 1
ATOM 1161 O O . GLU A 1 133 ? 0.778 -7.569 17.794 1.00 94.25 133 GLU A O 1
ATOM 1166 N N . ASN A 1 134 ? -1.015 -8.886 17.506 1.00 95.00 134 ASN A N 1
ATOM 1167 C CA . ASN A 1 134 ? -0.278 -10.143 17.615 1.00 95.00 134 ASN A CA 1
ATOM 1168 C C . ASN A 1 134 ? 0.680 -10.340 16.435 1.00 95.00 134 ASN A C 1
ATOM 1170 O O . ASN A 1 134 ? 1.852 -10.652 16.649 1.00 95.00 134 ASN A O 1
ATOM 1174 N N . GLN A 1 135 ? 0.232 -10.079 15.204 1.00 91.94 135 GLN A N 1
ATOM 1175 C CA . GLN A 1 135 ? 1.094 -10.108 14.015 1.00 91.94 135 GLN A CA 1
ATOM 1176 C C . GLN A 1 135 ? 2.267 -9.134 14.148 1.00 91.94 135 GLN A C 1
ATOM 1178 O O . GLN A 1 135 ? 3.406 -9.483 13.833 1.00 91.94 135 GLN A O 1
ATOM 1183 N N . TYR A 1 136 ? 2.005 -7.924 14.649 1.00 92.44 136 TYR A N 1
ATOM 1184 C CA . TYR A 1 136 ? 3.048 -6.932 14.888 1.00 92.44 136 TYR A CA 1
ATOM 1185 C C . TYR A 1 136 ? 4.064 -7.411 15.934 1.00 92.44 136 TYR A C 1
ATOM 1187 O O . TYR A 1 136 ? 5.265 -7.329 15.683 1.00 92.44 136 TYR A O 1
ATOM 1195 N N . LYS A 1 137 ? 3.607 -7.979 17.061 1.00 91.94 137 LYS A N 1
ATOM 1196 C CA . LYS A 1 137 ? 4.488 -8.548 18.098 1.00 91.94 137 LYS A CA 1
ATOM 1197 C C . LYS A 1 137 ? 5.387 -9.652 17.542 1.00 91.94 137 LYS A C 1
ATOM 1199 O O . LYS A 1 137 ? 6.597 -9.588 17.742 1.00 91.94 137 LYS A O 1
ATOM 1204 N N . ILE A 1 138 ? 4.818 -10.612 16.810 1.00 90.75 138 ILE A N 1
ATOM 1205 C CA . ILE A 1 138 ? 5.567 -11.726 16.203 1.00 90.75 138 ILE A CA 1
ATOM 1206 C C . ILE A 1 138 ? 6.656 -11.192 15.268 1.00 90.75 138 ILE A C 1
ATOM 1208 O O . ILE A 1 138 ? 7.802 -11.629 15.333 1.00 90.75 138 ILE A O 1
ATOM 1212 N N . LEU A 1 139 ? 6.324 -10.213 14.423 1.00 86.00 139 LEU A N 1
ATOM 1213 C CA . LEU A 1 139 ? 7.297 -9.624 13.505 1.00 86.00 139 LEU A CA 1
ATOM 1214 C C . LEU A 1 139 ? 8.431 -8.912 14.239 1.00 86.00 139 LEU A C 1
ATOM 1216 O O . LEU A 1 139 ? 9.581 -9.116 13.880 1.00 86.00 139 LEU A O 1
ATOM 1220 N N . THR A 1 140 ? 8.131 -8.150 15.292 1.00 83.88 140 THR A N 1
ATOM 1221 C CA . THR A 1 140 ? 9.173 -7.480 16.087 1.00 83.88 140 THR A CA 1
ATOM 1222 C C . THR A 1 140 ? 10.036 -8.447 16.903 1.00 83.88 140 THR A C 1
ATOM 1224 O O . THR A 1 140 ? 11.183 -8.135 17.195 1.00 83.88 140 THR A O 1
ATOM 1227 N N . GLN A 1 141 ? 9.504 -9.613 17.285 1.00 83.19 141 GLN A N 1
ATOM 1228 C CA . GLN A 1 141 ? 10.258 -10.641 18.010 1.00 83.19 141 GLN A CA 1
ATOM 1229 C C . GLN A 1 141 ? 11.225 -11.398 17.100 1.00 83.19 141 GLN A C 1
ATOM 1231 O O . GLN A 1 141 ? 12.315 -11.725 17.541 1.00 83.19 141 GLN A O 1
ATOM 1236 N N . ASN A 1 142 ? 10.855 -11.631 15.839 1.00 74.00 142 ASN A N 1
ATOM 1237 C CA . ASN A 1 142 ? 11.719 -12.293 14.857 1.00 74.00 142 ASN A CA 1
ATOM 1238 C C . ASN A 1 142 ? 12.873 -11.402 14.352 1.00 74.00 142 ASN A C 1
ATOM 1240 O O . ASN A 1 142 ? 13.738 -11.886 13.627 1.00 74.00 142 ASN A O 1
ATOM 1244 N N . GLU A 1 143 ? 12.854 -10.104 14.668 1.00 63.50 143 GLU A N 1
ATOM 1245 C CA . GLU A 1 143 ? 13.886 -9.134 14.278 1.00 63.50 143 GLU A CA 1
ATOM 1246 C C . GLU A 1 143 ? 14.954 -8.895 15.366 1.00 63.50 143 GLU A C 1
ATOM 1248 O O . GLU A 1 143 ? 15.956 -8.243 15.068 1.00 63.50 143 GLU A O 1
ATOM 1253 N N . ASN A 1 144 ? 14.760 -9.419 16.587 1.00 54.44 144 ASN A N 1
ATOM 1254 C CA . ASN A 1 144 ? 15.735 -9.392 17.691 1.00 54.44 144 ASN A CA 1
ATOM 1255 C C . ASN A 1 144 ? 16.474 -10.728 17.808 1.00 54.44 144 ASN A C 1
ATOM 1257 O O . ASN A 1 144 ? 17.677 -10.689 18.147 1.00 54.44 144 ASN A O 1
#

pLDDT: mean 88.92, std 9.54, range [41.53, 97.25]

Foldseek 3Di:
DPPFQKKKKKWKWKALDPVDTDTPDIDIRHHPVRCVVCVVVSVVVQVVVCVVCVSIDIDIDMDIDGDDPPLNVVLVVLVVVLVVLVVVLVVLVVVVVVCVVPDDDPDDPCPPPVNVVSVVVSVVSVVVNVVSVVVSVVSVVVVD

Secondary structure (DSSP, 8-state):
----EEEEEEEEEEESSTTS-EEEEEEEEEEHHHHHHHHHHHHHHHHHHHHH-TTSEEEEEEEEEEE--HHHHHHHHHHHHHHHHHHHHHHHHHHHHHHHHH---SS-GGGSHHHHHHHHHHHHHHHHHHHHHHHHHHHHHTT-

Radius of gyration: 26.68 Å; chains: 1; bounding box: 67×22×64 Å

Organism: NCBI:txid591202

Sequence (144 aa):
MTEYWKKQWVKIRMGKNQSLAEIVYHKNDMEFEFYWRWSWYFKYLAAKFQVENPRHFVEFSTGSYDYVPDNLQRTKRLKDRIIARKALVTQANNQWTEFQKNYNSLFPITEHPKYEATVKRIRQLNAELDDLENQYKILTQNEN